Protein AF-A0A352VUT6-F1 (afdb_monomer_lite)

pLDDT: mean 71.47, std 19.29, range [31.45, 95.88]

Foldseek 3Di:
DDDQPDDDDDDPDDDDVLCPPLRSVLLVVADAPVQSVQSVCLSNQPQEAAEDGPVVVVVCVVQWAWDDDWADPDPQKTKTKTANCSDSNCVQWFGIKIWMAGPVVRDTAKIKDWGPRPDDPPDPDPPDPVSVCCSVVCCVPVPPRSHTHMYMYHDPD

Radius of gyration: 16.6 Å; chains: 1; bounding box: 44×36×46 Å

Structure (mmCIF, N/CA/C/O backbone):
data_AF-A0A352VUT6-F1
#
_entry.id   AF-A0A352VUT6-F1
#
loop_
_atom_site.group_PDB
_atom_site.id
_atom_site.type_symbol
_atom_site.label_atom_id
_atom_site.label_alt_id
_atom_site.label_comp_id
_atom_site.label_asym_id
_atom_site.label_entity_id
_atom_site.label_seq_id
_atom_site.pdbx_PDB_ins_code
_atom_site.Cartn_x
_atom_site.Cartn_y
_atom_site.Cartn_z
_atom_site.occupancy
_atom_site.B_iso_or_equiv
_atom_site.auth_seq_id
_atom_site.auth_comp_id
_atom_site.auth_asym_id
_atom_site.auth_atom_id
_atom_site.pdbx_PDB_model_num
ATOM 1 N N . MET A 1 1 ? -1.447 -18.518 13.300 1.00 31.89 1 MET A N 1
ATOM 2 C CA . MET A 1 1 ? -0.053 -18.100 13.528 1.00 31.89 1 MET A CA 1
ATOM 3 C C . MET A 1 1 ? 0.487 -17.764 12.150 1.00 31.89 1 MET A C 1
ATOM 5 O O . MET A 1 1 ? 0.676 -18.679 11.365 1.00 31.89 1 MET A O 1
ATOM 9 N N . PHE A 1 2 ? 0.501 -16.484 11.772 1.00 35.50 2 PHE A N 1
ATOM 10 C CA . PHE A 1 2 ? 1.038 -16.069 10.474 1.00 35.50 2 PHE A CA 1
ATOM 11 C C . PHE A 1 2 ? 2.497 -15.709 10.709 1.00 35.50 2 PHE A C 1
ATOM 13 O O . PHE A 1 2 ? 2.783 -14.818 11.506 1.00 35.50 2 PHE A O 1
ATOM 20 N N . ASP A 1 3 ? 3.375 -16.498 10.104 1.00 32.28 3 ASP A N 1
ATOM 21 C CA . ASP A 1 3 ? 4.819 -16.365 10.193 1.00 32.28 3 ASP A CA 1
ATOM 22 C C . ASP A 1 3 ? 5.228 -15.023 9.576 1.00 32.28 3 ASP A C 1
ATOM 24 O O . ASP A 1 3 ? 5.035 -14.773 8.383 1.00 32.28 3 ASP A O 1
ATOM 28 N N . ALA A 1 4 ? 5.679 -14.110 10.432 1.00 39.72 4 ALA A N 1
ATOM 29 C CA . ALA A 1 4 ? 6.176 -12.807 10.042 1.00 39.72 4 ALA A CA 1
ATOM 30 C C . ALA A 1 4 ? 7.649 -12.975 9.672 1.00 39.72 4 ALA A C 1
ATOM 32 O O . ALA A 1 4 ? 8.535 -12.719 10.486 1.00 39.72 4 ALA A O 1
ATOM 33 N N . GLY A 1 5 ? 7.894 -13.413 8.435 1.00 31.45 5 GLY A N 1
ATOM 34 C CA . GLY A 1 5 ? 9.210 -13.335 7.816 1.00 31.45 5 GLY A CA 1
ATOM 35 C C . GLY A 1 5 ? 9.648 -11.874 7.757 1.00 31.45 5 GLY A C 1
ATOM 36 O O . GLY A 1 5 ? 9.278 -11.142 6.842 1.00 31.45 5 GLY A O 1
ATOM 37 N N . GLY A 1 6 ? 10.384 -11.433 8.777 1.00 36.50 6 GLY A N 1
ATOM 38 C CA . GLY A 1 6 ? 11.102 -10.168 8.752 1.00 36.50 6 GLY A CA 1
ATOM 39 C C . GLY A 1 6 ? 12.090 -10.199 7.593 1.00 36.50 6 GLY A C 1
ATOM 40 O O . GLY A 1 6 ? 12.819 -11.178 7.430 1.00 36.50 6 GLY A O 1
ATOM 41 N N . ARG A 1 7 ? 12.087 -9.151 6.765 1.00 48.03 7 ARG A N 1
ATOM 42 C CA . ARG A 1 7 ? 13.033 -9.031 5.657 1.00 48.03 7 ARG A CA 1
ATOM 43 C C . ARG A 1 7 ? 14.454 -9.027 6.218 1.00 48.03 7 ARG A C 1
ATOM 45 O O . ARG A 1 7 ? 14.853 -8.087 6.905 1.00 48.03 7 ARG A O 1
ATOM 52 N N . SER A 1 8 ? 15.209 -10.079 5.916 1.00 36.50 8 SER A N 1
ATOM 53 C CA . SER A 1 8 ? 16.663 -10.037 5.992 1.00 36.50 8 SER A CA 1
ATOM 54 C C . SER A 1 8 ? 17.154 -8.901 5.105 1.00 36.50 8 SER A C 1
ATOM 56 O O . SER A 1 8 ? 16.779 -8.809 3.939 1.00 36.50 8 SER A O 1
ATOM 58 N N . ALA A 1 9 ? 17.991 -8.038 5.673 1.00 39.31 9 ALA A N 1
ATOM 59 C CA . ALA A 1 9 ? 18.780 -7.087 4.913 1.00 39.31 9 ALA A CA 1
ATOM 60 C C . ALA A 1 9 ? 19.760 -7.867 4.019 1.00 39.31 9 ALA A C 1
ATOM 62 O O . ALA A 1 9 ? 20.806 -8.322 4.473 1.00 39.31 9 ALA A O 1
ATOM 63 N N . ALA A 1 10 ? 19.376 -8.064 2.768 1.00 37.16 10 ALA A N 1
ATOM 64 C CA . ALA A 1 10 ? 20.200 -8.516 1.656 1.00 37.16 10 ALA A CA 1
ATOM 65 C C . ALA A 1 10 ? 19.545 -7.871 0.425 1.00 37.16 10 ALA A C 1
ATOM 67 O O . ALA A 1 10 ? 18.335 -7.956 0.278 1.00 37.16 10 ALA A O 1
ATOM 68 N N . ASP A 1 11 ? 20.195 -7.147 -0.465 1.00 38.28 11 ASP A N 1
ATOM 69 C CA . ASP A 1 11 ? 21.600 -6.994 -0.796 1.00 38.28 11 ASP A CA 1
ATOM 70 C C . ASP A 1 11 ? 21.693 -5.686 -1.601 1.00 38.28 11 ASP A C 1
ATOM 72 O O . ASP A 1 11 ? 20.744 -5.292 -2.290 1.00 38.28 11 ASP A O 1
ATOM 76 N N . GLY A 1 12 ? 22.812 -4.981 -1.500 1.00 39.00 12 GLY A N 1
ATOM 77 C CA . GLY A 1 12 ? 23.044 -3.796 -2.310 1.00 39.00 12 GLY A CA 1
ATOM 78 C C . GLY A 1 12 ? 23.194 -4.188 -3.780 1.00 39.00 12 GLY A C 1
ATOM 79 O O . GLY A 1 12 ? 24.124 -4.894 -4.132 1.00 39.00 12 GLY A O 1
ATOM 80 N N . GLY A 1 13 ? 22.314 -3.683 -4.646 1.00 46.19 13 GLY A N 1
ATOM 81 C CA . GLY A 1 13 ? 22.624 -3.453 -6.063 1.00 46.19 13 GLY A CA 1
ATOM 82 C C . GLY A 1 13 ? 23.087 -4.653 -6.899 1.00 46.19 13 GLY A C 1
ATOM 83 O O . GLY A 1 13 ? 24.077 -4.523 -7.614 1.00 46.19 13 GLY A O 1
ATOM 84 N N . SER A 1 14 ? 22.369 -5.779 -6.882 1.00 53.41 14 SER A N 1
ATOM 85 C CA . SER A 1 14 ? 22.539 -6.821 -7.906 1.00 53.41 14 SER A CA 1
ATOM 86 C C . SER A 1 14 ? 21.409 -6.738 -8.936 1.00 53.41 14 SER A C 1
ATOM 88 O O . SER A 1 14 ? 20.229 -6.743 -8.576 1.00 53.41 14 SER A O 1
ATOM 90 N N . SER A 1 15 ? 21.762 -6.585 -10.214 1.00 60.31 15 SER A N 1
ATOM 91 C CA . SER A 1 15 ? 20.808 -6.525 -11.325 1.00 60.31 15 SER A CA 1
ATOM 92 C C . SER A 1 15 ? 20.008 -7.823 -11.417 1.00 60.31 15 SER A C 1
ATOM 94 O O . SER A 1 15 ? 20.580 -8.911 -11.411 1.00 60.31 15 SER A O 1
ATOM 96 N N . ARG A 1 16 ? 18.688 -7.710 -11.545 1.00 73.19 16 ARG A N 1
ATOM 97 C CA . ARG A 1 16 ? 17.772 -8.840 -11.698 1.00 73.19 16 ARG A CA 1
ATOM 98 C C . ARG A 1 16 ? 17.617 -9.221 -13.169 1.00 73.19 16 ARG A C 1
ATOM 100 O O . ARG A 1 16 ? 17.033 -8.459 -13.942 1.00 73.19 16 ARG A O 1
ATOM 107 N N . ASP A 1 17 ? 18.111 -10.392 -13.562 1.00 76.12 17 ASP A N 1
ATOM 108 C CA . ASP A 1 17 ? 18.077 -10.849 -14.962 1.00 76.12 17 ASP A CA 1
ATOM 109 C C . ASP A 1 17 ? 16.653 -10.910 -15.541 1.00 76.12 17 ASP A C 1
ATOM 111 O O . ASP A 1 17 ? 16.437 -10.579 -16.708 1.00 76.12 17 ASP A O 1
ATOM 115 N N . ASP A 1 18 ? 15.662 -11.255 -14.716 1.00 74.19 18 ASP A N 1
ATOM 116 C CA . ASP A 1 18 ? 14.255 -11.377 -15.109 1.00 74.19 18 ASP A CA 1
ATOM 117 C C . ASP A 1 18 ? 13.559 -10.035 -15.390 1.00 74.19 18 ASP A C 1
ATOM 119 O O . ASP A 1 18 ? 12.555 -9.996 -16.101 1.00 74.19 18 ASP A O 1
ATOM 123 N N . LEU A 1 19 ? 14.115 -8.919 -14.911 1.00 71.69 19 LEU A N 1
ATOM 124 C CA . LEU A 1 19 ? 13.626 -7.577 -15.239 1.00 71.69 19 LEU A CA 1
ATOM 125 C C . LEU A 1 19 ? 14.183 -7.054 -16.573 1.00 71.69 19 LEU A C 1
ATOM 127 O O . LEU A 1 19 ? 13.639 -6.105 -17.150 1.00 71.69 19 LEU A O 1
ATOM 131 N N . GLY A 1 20 ? 15.277 -7.646 -17.064 1.00 72.62 20 GLY A N 1
ATOM 132 C CA . GLY A 1 20 ? 16.041 -7.141 -18.200 1.00 72.62 20 GLY A CA 1
ATOM 133 C C . GLY A 1 20 ? 16.630 -5.741 -17.962 1.00 72.62 20 GLY A C 1
ATOM 134 O O . GLY A 1 20 ? 16.450 -5.113 -16.916 1.00 72.62 20 GLY A O 1
ATOM 135 N N . TYR A 1 21 ? 17.353 -5.210 -18.951 1.00 72.00 21 TYR A N 1
ATOM 136 C CA . TYR A 1 21 ? 18.040 -3.914 -18.821 1.00 72.00 21 TYR A CA 1
ATOM 137 C C . TYR A 1 21 ? 17.082 -2.753 -18.497 1.00 72.00 21 TYR A C 1
ATOM 139 O O . TYR A 1 21 ? 17.373 -1.909 -17.650 1.00 72.00 21 TYR A O 1
ATOM 147 N N . VAL A 1 22 ? 15.923 -2.712 -19.163 1.00 71.00 22 VAL A N 1
ATOM 148 C CA . VAL A 1 22 ? 14.941 -1.632 -18.987 1.00 71.00 22 VAL A CA 1
ATOM 149 C C . VAL A 1 22 ? 14.289 -1.699 -17.606 1.00 71.00 22 VAL A C 1
ATOM 151 O O . VAL A 1 22 ? 14.203 -0.665 -16.948 1.00 71.00 22 VAL A O 1
ATOM 154 N N . GLY A 1 23 ? 13.886 -2.889 -17.147 1.00 71.50 23 GLY A N 1
ATOM 155 C CA . GLY A 1 23 ? 13.257 -3.058 -15.838 1.00 71.50 23 GLY A CA 1
ATOM 156 C C . GLY A 1 23 ? 14.205 -2.714 -14.689 1.00 71.50 23 GLY A C 1
ATOM 157 O O . GLY A 1 23 ? 13.817 -1.963 -13.800 1.00 71.50 23 GLY A O 1
ATOM 158 N N . ASN A 1 24 ? 15.474 -3.141 -14.755 1.00 75.12 24 ASN A N 1
ATOM 159 C CA . ASN A 1 24 ? 16.483 -2.751 -13.758 1.00 75.12 24 ASN A CA 1
ATOM 160 C C . ASN A 1 24 ? 16.705 -1.234 -13.719 1.00 75.12 24 ASN A C 1
ATOM 162 O O . ASN A 1 24 ? 16.716 -0.642 -12.646 1.00 75.12 24 ASN A O 1
ATOM 166 N N . LYS A 1 25 ? 16.788 -0.574 -14.883 1.00 72.81 25 LYS A N 1
ATOM 167 C CA . LYS A 1 25 ? 16.965 0.884 -14.940 1.00 72.81 25 LYS A CA 1
ATOM 168 C C . LYS A 1 25 ? 15.816 1.646 -14.269 1.00 72.81 25 LYS A C 1
ATOM 170 O O . LYS A 1 25 ? 16.055 2.707 -13.704 1.00 72.81 25 LYS A O 1
ATOM 175 N N . ILE A 1 26 ? 14.585 1.139 -14.358 1.00 70.88 26 ILE A N 1
ATOM 176 C CA . ILE A 1 26 ? 13.416 1.743 -13.701 1.00 70.88 26 ILE A CA 1
ATOM 177 C C . ILE A 1 26 ? 13.420 1.418 -12.205 1.00 70.88 26 ILE A C 1
ATOM 179 O O . ILE A 1 26 ? 13.237 2.317 -11.393 1.00 70.88 26 ILE A O 1
ATOM 183 N N . ARG A 1 27 ? 13.686 0.162 -11.832 1.00 75.88 27 ARG A N 1
ATOM 184 C CA . ARG A 1 27 ? 13.813 -0.272 -10.434 1.00 75.88 27 ARG A CA 1
ATOM 185 C C . ARG A 1 27 ? 14.823 0.578 -9.657 1.00 75.88 27 ARG A C 1
ATOM 187 O O . ARG A 1 27 ? 14.537 1.004 -8.543 1.00 75.88 27 ARG A O 1
ATOM 194 N N . ASP A 1 28 ? 15.974 0.866 -10.257 1.00 77.44 28 ASP A N 1
ATOM 195 C CA . ASP A 1 28 ? 17.053 1.636 -9.625 1.00 77.44 28 ASP A CA 1
ATOM 196 C C . ASP A 1 28 ? 16.723 3.128 -9.459 1.00 77.44 28 ASP A C 1
ATOM 198 O O . ASP A 1 28 ? 17.409 3.848 -8.735 1.00 77.44 28 ASP A O 1
ATOM 202 N N . GLN A 1 29 ? 15.666 3.610 -10.116 1.00 71.25 29 GLN A N 1
ATOM 203 C CA . GLN A 1 29 ? 15.162 4.975 -9.962 1.00 71.25 29 GLN A CA 1
ATOM 204 C C . GLN A 1 29 ? 14.168 5.126 -8.808 1.00 71.25 29 GLN A C 1
ATOM 206 O O . GLN A 1 29 ? 13.801 6.248 -8.454 1.00 71.25 29 GLN A O 1
ATOM 211 N N . VAL A 1 30 ? 13.724 4.013 -8.234 1.00 69.62 30 VAL A N 1
ATOM 212 C CA . VAL A 1 30 ? 12.772 3.982 -7.132 1.00 69.62 30 VAL A CA 1
ATOM 213 C C . VAL A 1 30 ? 13.537 3.884 -5.808 1.00 69.62 30 VAL A C 1
ATOM 215 O O . VAL A 1 30 ? 14.450 3.071 -5.660 1.00 69.62 30 VAL A O 1
ATOM 218 N N . ASN A 1 31 ? 13.186 4.731 -4.835 1.00 68.75 31 ASN A N 1
ATOM 219 C CA . ASN A 1 31 ? 13.967 4.876 -3.601 1.00 68.75 31 ASN A CA 1
ATOM 220 C C . ASN A 1 31 ? 13.626 3.823 -2.537 1.00 68.75 31 ASN A C 1
ATOM 222 O O . ASN A 1 31 ? 14.517 3.400 -1.800 1.00 68.75 31 ASN A O 1
ATOM 226 N N . GLY A 1 32 ? 12.356 3.422 -2.415 1.00 71.88 32 GLY A N 1
ATOM 227 C CA . GLY A 1 32 ? 11.914 2.498 -1.370 1.00 71.88 32 GLY A CA 1
ATOM 228 C C . GLY A 1 32 ? 11.933 1.030 -1.799 1.00 71.88 32 GLY A C 1
ATOM 229 O O . GLY A 1 32 ? 11.507 0.690 -2.896 1.00 71.88 32 GLY A O 1
ATOM 230 N N . GLU A 1 33 ? 12.356 0.136 -0.903 1.00 81.56 33 GLU A N 1
ATOM 231 C CA . GLU A 1 33 ? 12.344 -1.317 -1.157 1.00 81.56 33 GLU A CA 1
ATOM 232 C C . GLU A 1 33 ? 10.924 -1.859 -1.385 1.00 81.56 33 GLU A C 1
ATOM 234 O O . GLU A 1 33 ? 10.699 -2.621 -2.316 1.00 81.56 33 GLU A O 1
ATOM 239 N N . LEU A 1 34 ? 9.933 -1.390 -0.615 1.00 81.44 34 LEU A N 1
ATOM 240 C CA . LEU A 1 34 ? 8.529 -1.745 -0.856 1.00 81.44 34 LEU A CA 1
ATOM 241 C C . LEU A 1 34 ? 8.067 -1.316 -2.256 1.00 81.44 34 LEU A C 1
ATOM 243 O O . LEU A 1 34 ? 7.318 -2.028 -2.914 1.00 81.44 34 LEU A O 1
ATOM 247 N N . GLU A 1 35 ? 8.511 -0.155 -2.723 1.00 75.88 35 GLU A N 1
ATOM 248 C CA . GLU A 1 35 ? 8.125 0.355 -4.033 1.00 75.88 35 GLU A CA 1
ATOM 249 C C . GLU A 1 35 ? 8.765 -0.444 -5.170 1.00 75.88 35 GLU A C 1
ATOM 251 O O . GLU A 1 35 ? 8.112 -0.686 -6.186 1.00 75.88 35 GLU A O 1
ATOM 256 N N . LYS A 1 36 ? 10.022 -0.872 -4.988 1.00 80.00 36 LYS A N 1
ATOM 257 C CA . LYS A 1 36 ? 10.706 -1.786 -5.909 1.00 80.00 36 LYS A CA 1
ATOM 258 C C . LYS A 1 36 ? 9.960 -3.110 -5.986 1.00 80.00 36 LYS A C 1
ATOM 260 O O . LYS A 1 36 ? 9.645 -3.537 -7.089 1.00 80.00 36 LYS A O 1
ATOM 265 N N . ASP A 1 37 ? 9.579 -3.691 -4.851 1.00 83.12 37 ASP A N 1
ATOM 266 C CA . ASP A 1 37 ? 8.822 -4.946 -4.821 1.00 83.12 37 ASP A CA 1
ATOM 267 C C . ASP A 1 37 ? 7.474 -4.823 -5.552 1.00 83.12 37 ASP A C 1
ATOM 269 O O . ASP A 1 37 ? 7.098 -5.701 -6.331 1.00 83.12 37 ASP A O 1
ATOM 273 N N . LEU A 1 38 ? 6.755 -3.713 -5.354 1.00 80.19 38 LEU A N 1
ATOM 274 C CA . LEU A 1 38 ? 5.494 -3.444 -6.052 1.00 80.19 38 LEU A CA 1
ATOM 275 C C . LEU A 1 38 ? 5.699 -3.251 -7.562 1.00 80.19 38 LEU A C 1
ATOM 277 O O . LEU A 1 38 ? 4.923 -3.786 -8.358 1.00 80.19 38 LEU A O 1
ATOM 281 N N . PHE A 1 39 ? 6.750 -2.529 -7.964 1.00 78.88 39 PHE A N 1
ATOM 282 C CA . PHE A 1 39 ? 7.117 -2.359 -9.369 1.00 78.88 39 PHE A CA 1
ATOM 283 C C . PHE A 1 39 ? 7.501 -3.689 -10.019 1.00 78.88 39 PHE A C 1
ATOM 285 O O . PHE A 1 39 ? 7.043 -3.989 -11.115 1.00 78.88 39 PHE A O 1
ATOM 292 N N . GLU A 1 40 ? 8.316 -4.505 -9.360 1.00 80.06 40 GLU A N 1
ATOM 293 C CA . GLU A 1 40 ? 8.731 -5.812 -9.866 1.00 80.06 40 GLU A CA 1
ATOM 294 C C . GLU A 1 40 ? 7.531 -6.744 -10.028 1.00 80.06 40 GLU A C 1
ATOM 296 O O . GLU A 1 40 ? 7.405 -7.428 -11.043 1.00 80.06 40 GLU A O 1
ATOM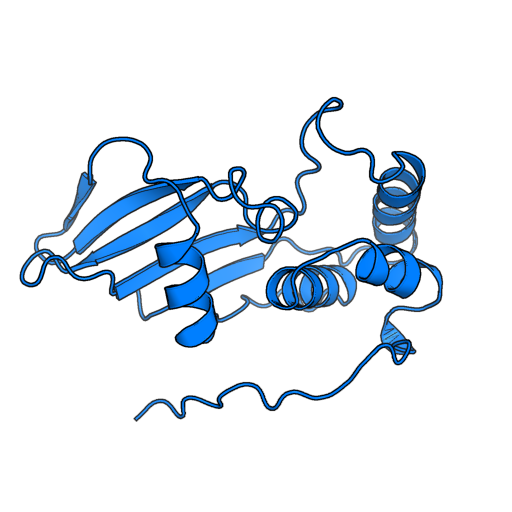 301 N N . HIS A 1 41 ? 6.601 -6.717 -9.071 1.00 80.38 41 HIS A N 1
ATOM 302 C CA . HIS A 1 41 ? 5.363 -7.489 -9.141 1.00 80.38 41 HIS A CA 1
ATOM 303 C C . HIS A 1 41 ? 4.462 -7.048 -10.302 1.00 80.38 41 HIS A C 1
ATOM 305 O O . HIS A 1 41 ? 3.885 -7.894 -10.991 1.00 80.38 41 HIS A O 1
ATOM 311 N N . TYR A 1 42 ? 4.385 -5.737 -10.558 1.00 76.06 42 TYR A N 1
ATOM 312 C CA . TYR A 1 42 ? 3.726 -5.171 -11.737 1.00 76.06 42 TYR A CA 1
ATOM 313 C C . TYR A 1 42 ? 4.420 -5.596 -13.041 1.00 76.06 42 TYR A C 1
ATOM 315 O O . TYR A 1 42 ? 3.770 -6.074 -13.970 1.00 76.06 42 TYR A O 1
ATOM 323 N N . TRP A 1 43 ? 5.745 -5.440 -13.098 1.00 74.38 43 TRP A N 1
ATOM 324 C CA . TRP A 1 43 ? 6.579 -5.640 -14.284 1.00 74.38 43 TRP A CA 1
ATOM 325 C C . TRP A 1 43 ? 6.615 -7.099 -14.736 1.00 74.38 43 TRP A C 1
ATOM 327 O O . TRP A 1 43 ? 6.526 -7.384 -15.927 1.00 74.38 43 TRP A O 1
ATOM 337 N N . LEU A 1 44 ? 6.699 -8.030 -13.783 1.00 76.81 44 LEU A N 1
ATOM 338 C CA . LEU A 1 44 ? 6.714 -9.470 -14.047 1.00 76.81 44 LEU A CA 1
ATOM 339 C C . LEU A 1 44 ? 5.307 -10.045 -14.303 1.00 76.81 44 LEU A C 1
ATOM 341 O O . LEU A 1 44 ? 5.183 -11.181 -14.758 1.00 76.81 44 LEU A O 1
ATOM 345 N N . GLY A 1 45 ? 4.242 -9.272 -14.051 1.00 67.31 45 GLY A N 1
ATOM 346 C CA . GLY A 1 45 ? 2.915 -9.520 -14.622 1.00 67.31 45 GLY A CA 1
ATOM 347 C C . GLY A 1 45 ? 2.184 -10.768 -14.116 1.00 67.31 45 GLY A C 1
ATOM 348 O O . GLY A 1 45 ? 1.475 -11.417 -14.882 1.00 67.31 45 GLY A O 1
ATOM 349 N N . SER A 1 46 ? 2.304 -11.133 -12.834 1.00 64.31 46 SER A N 1
ATOM 350 C CA . SER A 1 46 ? 1.644 -12.352 -12.320 1.00 64.31 46 SER A CA 1
ATOM 351 C C . SER A 1 46 ? 0.109 -12.262 -12.224 1.00 64.31 46 SER A C 1
ATOM 353 O O . SER A 1 46 ? -0.554 -13.292 -12.083 1.00 64.31 46 SER A O 1
ATOM 355 N N . GLY A 1 47 ? -0.458 -11.047 -12.235 1.00 62.00 47 GLY A N 1
ATOM 356 C CA . GLY A 1 47 ? -1.896 -10.788 -12.061 1.00 62.00 47 GLY A CA 1
ATOM 357 C C . GLY A 1 47 ? -2.459 -11.145 -10.676 1.00 62.00 47 GLY A C 1
ATOM 358 O O . GLY A 1 47 ? -3.671 -11.096 -10.471 1.00 62.00 47 GLY A O 1
ATOM 359 N N . LYS A 1 48 ? -1.605 -11.531 -9.720 1.00 78.12 48 LYS A N 1
ATOM 360 C CA . LYS A 1 48 ? -2.006 -11.887 -8.353 1.00 78.12 48 LYS A CA 1
ATOM 361 C C . LYS A 1 48 ? -1.977 -10.666 -7.443 1.00 78.12 48 LYS A C 1
ATOM 363 O O . LYS A 1 48 ? -1.158 -9.775 -7.627 1.00 78.12 48 LYS A O 1
ATOM 368 N N . ASP A 1 49 ? -2.822 -10.667 -6.418 1.00 84.94 49 ASP A N 1
ATOM 369 C CA . ASP A 1 49 ? -2.776 -9.649 -5.366 1.00 84.94 49 ASP A CA 1
ATOM 370 C C . ASP A 1 49 ? -1.443 -9.707 -4.598 1.00 84.94 49 ASP A C 1
ATOM 372 O O . ASP A 1 49 ? -0.919 -10.791 -4.323 1.00 84.94 49 ASP A O 1
ATOM 376 N N . TYR A 1 50 ? -0.915 -8.538 -4.233 1.00 85.81 50 TYR A N 1
ATOM 377 C CA . TYR A 1 50 ? 0.287 -8.401 -3.414 1.00 85.81 50 TYR A CA 1
ATOM 378 C C . TYR A 1 50 ? -0.112 -8.305 -1.942 1.00 85.81 50 TYR A C 1
ATOM 380 O O . TYR A 1 50 ? -0.861 -7.406 -1.549 1.00 85.81 50 TYR A O 1
ATOM 388 N N . TYR A 1 51 ? 0.391 -9.215 -1.112 1.00 89.38 51 TYR A N 1
ATOM 389 C CA . TYR A 1 51 ? 0.113 -9.220 0.322 1.00 89.38 51 TYR A CA 1
ATOM 390 C C . TYR A 1 51 ? 1.256 -8.551 1.082 1.00 89.38 51 TYR A C 1
ATOM 392 O O . TYR A 1 51 ? 2.380 -9.044 1.085 1.00 89.38 51 TYR A O 1
ATOM 400 N N . LEU A 1 52 ? 0.955 -7.436 1.744 1.00 89.62 52 LEU A N 1
ATOM 401 C CA . LEU A 1 52 ? 1.913 -6.710 2.569 1.00 89.62 52 LEU A CA 1
ATOM 402 C C . LEU A 1 52 ? 2.340 -7.555 3.771 1.00 89.62 52 LEU A C 1
ATOM 404 O O . LEU A 1 52 ? 1.519 -8.216 4.417 1.00 89.62 52 LEU A O 1
ATOM 408 N N . SER A 1 53 ? 3.617 -7.448 4.130 1.00 90.25 53 SER A N 1
ATOM 409 C CA . SER A 1 53 ? 4.083 -7.862 5.451 1.00 90.25 53 SER A CA 1
ATOM 410 C C . SER A 1 53 ? 3.506 -6.932 6.531 1.00 90.25 53 SER A C 1
ATOM 412 O O . SER A 1 53 ? 3.122 -5.794 6.251 1.00 90.25 53 SER A O 1
ATOM 414 N N . ASN A 1 54 ? 3.473 -7.375 7.796 1.00 88.44 54 ASN A N 1
ATOM 415 C CA . ASN A 1 54 ? 3.090 -6.478 8.895 1.00 88.44 54 ASN A CA 1
ATOM 416 C C . ASN A 1 54 ? 4.041 -5.272 8.982 1.00 88.44 54 ASN A C 1
ATOM 418 O O . ASN A 1 54 ? 3.581 -4.161 9.211 1.00 88.44 54 ASN A O 1
ATOM 422 N N . SER A 1 55 ? 5.343 -5.456 8.741 1.00 90.44 55 SER A N 1
ATOM 423 C CA . SER A 1 55 ? 6.307 -4.350 8.700 1.00 90.44 55 SER A CA 1
ATOM 424 C C . SER A 1 55 ? 5.988 -3.323 7.614 1.00 90.44 55 SER A C 1
ATOM 426 O O . SER A 1 55 ? 6.030 -2.131 7.902 1.00 90.44 55 SER A O 1
ATOM 428 N N . ASP A 1 56 ? 5.614 -3.756 6.408 1.00 89.62 56 ASP A N 1
ATOM 429 C CA . ASP A 1 56 ? 5.239 -2.836 5.325 1.00 89.62 56 ASP A CA 1
ATOM 430 C C . ASP A 1 56 ? 3.935 -2.111 5.633 1.00 89.62 56 ASP A C 1
ATOM 432 O O . ASP A 1 56 ? 3.808 -0.914 5.395 1.00 89.62 56 ASP A O 1
ATOM 436 N N . PHE A 1 57 ? 2.974 -2.820 6.223 1.00 92.00 57 PHE A N 1
ATOM 437 C CA . PHE A 1 57 ? 1.736 -2.208 6.677 1.00 92.00 57 PHE A CA 1
ATOM 438 C C . PHE A 1 57 ? 1.991 -1.126 7.733 1.00 92.00 57 PHE A C 1
ATOM 440 O O . PHE A 1 57 ? 1.514 -0.004 7.581 1.00 92.00 57 PHE A O 1
ATOM 447 N N . GLN A 1 58 ? 2.790 -1.419 8.764 1.00 91.31 58 GLN A N 1
ATOM 448 C CA . GLN A 1 58 ? 3.169 -0.420 9.769 1.00 91.31 58 GLN A CA 1
ATOM 449 C C . GLN A 1 58 ? 3.963 0.735 9.148 1.00 91.31 58 GLN A C 1
ATOM 451 O O . GLN A 1 58 ? 3.765 1.890 9.522 1.00 91.31 58 GLN A O 1
ATOM 456 N N . TYR A 1 59 ? 4.831 0.446 8.174 1.00 89.38 59 TYR A N 1
ATOM 457 C CA . TYR A 1 59 ? 5.559 1.473 7.439 1.00 89.38 59 TYR A CA 1
ATOM 458 C C . TYR A 1 59 ? 4.597 2.430 6.728 1.00 89.38 59 TYR A C 1
ATOM 460 O O . TYR A 1 59 ? 4.719 3.637 6.915 1.00 89.38 59 TYR A O 1
ATOM 468 N N . ILE A 1 60 ? 3.597 1.917 6.006 1.00 89.19 60 ILE A N 1
ATOM 469 C CA . ILE A 1 60 ? 2.564 2.733 5.350 1.00 89.19 60 ILE A CA 1
ATOM 470 C C . ILE A 1 60 ? 1.789 3.568 6.373 1.00 89.19 60 ILE A C 1
ATOM 472 O O . ILE A 1 60 ? 1.616 4.769 6.177 1.00 89.19 60 ILE A O 1
ATOM 476 N N . LEU A 1 61 ? 1.346 2.974 7.485 1.00 91.00 61 LEU A N 1
ATOM 477 C CA . LEU A 1 61 ? 0.594 3.701 8.515 1.00 91.00 61 LEU A CA 1
ATOM 478 C C . LEU A 1 61 ? 1.385 4.872 9.107 1.00 91.00 61 LEU A C 1
ATOM 480 O O . LEU A 1 61 ? 0.829 5.948 9.299 1.00 91.00 61 LEU A O 1
ATOM 484 N N . ASN A 1 62 ? 2.678 4.674 9.361 1.00 90.25 62 ASN A N 1
ATOM 485 C CA . ASN A 1 62 ? 3.537 5.687 9.975 1.00 90.25 62 ASN A CA 1
ATOM 486 C C . ASN A 1 62 ? 3.988 6.781 9.000 1.00 90.25 62 ASN A C 1
ATOM 488 O O . ASN A 1 62 ? 4.513 7.805 9.429 1.00 90.25 62 ASN A O 1
ATOM 492 N N . ASN A 1 63 ? 3.824 6.556 7.696 1.00 87.81 63 ASN A N 1
ATOM 493 C CA . ASN A 1 63 ? 4.361 7.420 6.647 1.00 87.81 63 ASN A CA 1
ATOM 494 C C . ASN A 1 63 ? 3.288 7.981 5.704 1.00 87.81 63 ASN A C 1
ATOM 496 O O . ASN A 1 63 ? 3.628 8.668 4.741 1.00 87.81 63 ASN A O 1
ATOM 500 N N . SER A 1 64 ? 2.012 7.716 5.977 1.00 88.62 64 SER A N 1
ATOM 501 C CA . SER A 1 64 ? 0.884 8.236 5.209 1.00 88.62 64 SER A CA 1
ATOM 502 C C . SER A 1 64 ? 0.121 9.300 5.993 1.00 88.62 64 SER A C 1
ATOM 504 O O . SER A 1 64 ? 0.139 9.342 7.224 1.00 88.62 64 SER A O 1
ATOM 506 N N . VAL A 1 65 ? -0.551 10.190 5.267 1.00 89.94 65 VAL A N 1
ATOM 507 C CA . VAL A 1 65 ? -1.378 11.253 5.843 1.00 89.94 65 VAL A CA 1
ATOM 508 C C . VAL A 1 65 ? -2.846 10.843 5.737 1.00 89.94 65 VAL A C 1
ATOM 510 O O . VAL A 1 65 ? -3.327 10.636 4.622 1.00 89.94 65 VAL A O 1
ATOM 513 N N . PRO A 1 66 ? -3.589 10.730 6.852 1.00 91.06 66 PRO A N 1
ATOM 514 C CA . PRO A 1 66 ? -5.016 10.438 6.797 1.00 91.06 66 PRO A CA 1
ATOM 515 C C . PRO A 1 66 ? -5.796 11.528 6.050 1.00 91.06 66 PRO A C 1
ATOM 517 O O . PRO A 1 66 ? -5.646 12.716 6.333 1.00 91.06 66 PRO A O 1
ATOM 520 N N . GLU A 1 67 ? -6.664 11.124 5.124 1.00 89.94 67 GLU A N 1
ATOM 521 C CA . GLU A 1 67 ? -7.566 12.010 4.388 1.00 89.94 67 GLU A CA 1
ATOM 522 C C . GLU A 1 67 ? -9.000 11.859 4.918 1.00 89.94 67 GLU A C 1
ATOM 524 O O . GLU A 1 67 ? -9.583 10.771 4.922 1.00 89.94 67 GLU A O 1
ATOM 529 N N . GLY A 1 68 ? -9.587 12.977 5.354 1.00 88.25 68 GLY A N 1
ATOM 530 C CA . GLY A 1 68 ? -10.965 13.024 5.842 1.00 88.25 68 GLY A CA 1
ATOM 531 C C . GLY A 1 68 ? -11.200 12.235 7.136 1.00 88.25 68 GLY A C 1
ATOM 532 O O . GLY A 1 68 ? -10.273 11.865 7.857 1.00 88.25 68 GLY A O 1
ATOM 533 N N . SER A 1 69 ? -12.474 12.003 7.451 1.00 92.69 69 SER A N 1
ATOM 534 C CA . SER A 1 69 ? -12.899 11.249 8.636 1.00 92.69 69 SER A CA 1
ATOM 535 C C . SER A 1 69 ? -13.067 9.759 8.336 1.00 92.69 69 SER A C 1
ATOM 537 O O . SER A 1 69 ? -13.372 9.359 7.211 1.00 92.69 69 SER A O 1
ATOM 539 N N . ARG A 1 70 ? -12.930 8.922 9.373 1.00 93.75 70 ARG A N 1
ATOM 540 C CA . ARG A 1 70 ? -13.261 7.494 9.284 1.00 93.75 70 ARG A CA 1
ATOM 541 C C . ARG A 1 70 ? -14.740 7.320 8.946 1.00 93.75 70 ARG A C 1
ATOM 543 O O . ARG A 1 70 ? -15.604 7.887 9.610 1.00 93.75 70 ARG A O 1
ATOM 550 N N . THR A 1 71 ? -15.023 6.491 7.951 1.00 95.88 71 THR A N 1
ATOM 551 C CA . THR A 1 71 ? -16.380 6.108 7.561 1.00 95.88 71 THR A CA 1
ATOM 552 C C . THR A 1 71 ? -16.681 4.720 8.104 1.00 95.88 71 THR A C 1
ATOM 554 O O . THR A 1 71 ? -15.958 3.767 7.815 1.00 95.88 71 THR A O 1
ATOM 557 N N . LYS A 1 72 ? -17.742 4.581 8.902 1.00 95.69 72 LYS A N 1
ATOM 558 C CA . LYS A 1 72 ? -18.202 3.274 9.386 1.00 95.69 72 LYS A CA 1
ATOM 559 C C . LYS A 1 72 ? -18.780 2.478 8.211 1.00 95.69 72 LYS A C 1
ATOM 561 O O . LYS A 1 72 ? -19.678 2.967 7.534 1.00 95.69 72 LYS A O 1
ATOM 566 N N . ILE A 1 73 ? -18.271 1.270 7.979 1.00 94.00 73 ILE A N 1
ATOM 567 C CA . ILE A 1 73 ? -18.751 0.369 6.911 1.00 94.00 73 ILE A CA 1
ATOM 568 C C . ILE A 1 73 ? -19.478 -0.858 7.467 1.00 94.00 73 ILE A C 1
ATOM 570 O O . ILE A 1 73 ? -20.259 -1.483 6.759 1.00 94.00 73 ILE A O 1
ATOM 574 N N . SER A 1 74 ? -19.264 -1.179 8.744 1.00 92.50 74 SER A N 1
ATOM 575 C CA . SER A 1 74 ? -20.027 -2.171 9.503 1.00 92.50 74 SER A CA 1
ATOM 576 C C . SER A 1 74 ? -19.948 -1.858 11.000 1.00 92.50 74 SER A C 1
ATOM 578 O O . SER A 1 74 ? -19.251 -0.929 11.415 1.00 92.50 74 SER A O 1
ATOM 580 N N . ASP A 1 75 ? -20.632 -2.631 11.845 1.00 92.06 75 ASP A N 1
ATOM 581 C CA . ASP A 1 75 ? -20.507 -2.490 13.302 1.00 92.06 75 ASP A CA 1
ATOM 582 C C . ASP A 1 75 ? -19.087 -2.726 13.811 1.00 92.06 75 ASP A C 1
ATOM 584 O O . ASP A 1 75 ? -18.645 -2.040 14.733 1.00 92.06 75 ASP A O 1
ATOM 588 N N . SER A 1 76 ? -18.342 -3.619 13.167 1.00 91.94 76 SER A N 1
ATOM 589 C CA . SER A 1 76 ? -16.974 -3.962 13.544 1.00 91.94 76 SER A CA 1
ATOM 590 C C . SER A 1 76 ? -15.904 -3.133 12.840 1.00 91.94 76 SER A C 1
ATOM 592 O O . SER A 1 76 ? -14.793 -3.069 13.358 1.00 91.94 76 SER A O 1
ATOM 594 N N . LEU A 1 77 ? -16.201 -2.500 11.699 1.00 93.94 77 LEU A N 1
ATOM 595 C CA . LEU A 1 77 ? -15.172 -1.940 10.825 1.00 93.94 77 LEU A CA 1
ATOM 596 C C . LEU A 1 77 ? -15.483 -0.512 10.356 1.00 93.94 77 LEU A C 1
ATOM 598 O O . LEU A 1 77 ? -16.613 -0.168 9.988 1.00 93.94 77 LEU A O 1
ATOM 602 N N . SER A 1 78 ? -14.446 0.316 10.316 1.00 95.56 78 SER A N 1
ATOM 603 C CA . SER A 1 78 ? -14.440 1.615 9.645 1.00 95.56 78 SER A CA 1
ATOM 604 C C . SER A 1 78 ? -13.281 1.699 8.659 1.00 95.56 78 SER A C 1
ATOM 606 O O . SER A 1 78 ? -12.308 0.955 8.755 1.00 95.56 78 SER A O 1
ATOM 608 N N . VAL A 1 79 ? -13.401 2.584 7.675 1.00 95.44 79 VAL A N 1
ATOM 609 C CA . VAL A 1 79 ? -12.394 2.813 6.637 1.00 95.44 79 VAL A CA 1
ATOM 610 C C . VAL A 1 79 ? -11.995 4.283 6.606 1.00 95.44 79 VAL A C 1
ATOM 612 O O . VAL A 1 79 ? -12.834 5.163 6.795 1.00 95.44 79 VAL A O 1
ATOM 615 N N . GLN A 1 80 ? -10.720 4.554 6.354 1.00 94.94 80 GLN A N 1
ATOM 616 C CA . GLN A 1 80 ? -10.197 5.893 6.095 1.00 94.94 80 GLN A CA 1
ATOM 617 C C . GLN A 1 80 ? -9.292 5.849 4.872 1.00 94.94 80 GLN A C 1
ATOM 619 O O . GLN A 1 80 ? -8.574 4.867 4.670 1.00 94.94 80 GLN A O 1
ATOM 624 N N . LEU A 1 81 ? -9.326 6.903 4.062 1.00 92.06 81 LEU A N 1
ATOM 625 C CA . LEU A 1 81 ? -8.329 7.076 3.015 1.00 92.06 81 LEU A CA 1
ATOM 626 C C . LEU A 1 81 ? -7.038 7.594 3.638 1.00 92.06 81 LEU A C 1
ATOM 628 O O . LEU A 1 81 ? -7.066 8.383 4.583 1.00 92.06 81 LEU A O 1
ATOM 632 N N . VAL A 1 82 ? -5.912 7.146 3.104 1.00 90.31 82 VAL A N 1
ATOM 633 C CA . VAL A 1 82 ? -4.595 7.667 3.454 1.00 90.31 82 VAL A CA 1
ATOM 634 C C . VAL A 1 82 ? -3.852 8.049 2.185 1.00 90.31 82 VAL A C 1
ATOM 636 O O . VAL A 1 82 ? -3.916 7.350 1.174 1.00 90.31 82 VAL A O 1
ATOM 639 N N . ASN A 1 83 ? -3.160 9.176 2.243 1.00 86.00 83 ASN A N 1
ATOM 640 C CA . ASN A 1 83 ? -2.353 9.709 1.164 1.00 86.00 83 ASN A CA 1
ATOM 641 C C . ASN A 1 83 ? -0.886 9.381 1.420 1.00 86.00 83 ASN A C 1
ATOM 643 O O . ASN A 1 83 ? -0.324 9.777 2.442 1.00 86.00 83 ASN A O 1
ATOM 647 N N . CYS A 1 84 ? -0.274 8.666 0.487 1.00 81.25 84 CYS A N 1
ATOM 648 C CA . CYS A 1 84 ? 1.121 8.257 0.576 1.00 81.25 84 CYS A CA 1
ATOM 649 C C . CYS A 1 84 ? 2.061 9.171 -0.235 1.00 81.25 84 CYS A C 1
ATOM 651 O O . CYS A 1 84 ? 3.277 9.080 -0.080 1.00 81.25 84 CYS A O 1
ATOM 653 N N . TYR A 1 85 ? 1.530 10.129 -1.009 1.00 73.56 85 TYR A N 1
ATOM 654 C CA . TYR A 1 85 ? 2.324 11.065 -1.820 1.00 73.56 85 TYR A CA 1
ATOM 655 C C . TYR A 1 85 ? 3.174 12.045 -1.006 1.00 73.56 85 TYR A C 1
ATOM 657 O O . TYR A 1 85 ? 4.051 12.710 -1.552 1.00 73.56 85 TYR A O 1
ATOM 665 N N . SER A 1 86 ? 2.919 12.184 0.294 1.00 70.38 86 SER A N 1
ATOM 666 C CA . SER A 1 86 ? 3.749 13.002 1.182 1.00 70.38 86 SER A CA 1
ATOM 667 C C . SER A 1 86 ? 5.070 12.328 1.567 1.00 70.38 86 SER A C 1
ATOM 669 O O . SER A 1 86 ? 5.899 12.970 2.212 1.00 70.38 86 SER A O 1
ATOM 671 N N . ASN A 1 87 ? 5.280 11.057 1.204 1.00 71.62 87 ASN A N 1
ATOM 672 C CA . ASN A 1 87 ? 6.490 10.312 1.527 1.00 71.62 87 ASN A CA 1
ATOM 673 C C . ASN A 1 87 ? 7.242 9.877 0.264 1.00 71.62 87 ASN A C 1
ATOM 675 O O . ASN A 1 87 ? 6.747 9.068 -0.506 1.00 71.62 87 ASN A O 1
ATOM 679 N N . LYS A 1 88 ? 8.485 10.338 0.109 1.00 69.31 88 LYS A N 1
ATOM 680 C CA . LYS A 1 88 ? 9.367 10.052 -1.042 1.00 69.31 88 LYS A CA 1
ATOM 681 C C . LYS A 1 88 ? 9.739 8.572 -1.277 1.00 69.31 88 LYS A C 1
ATOM 683 O O . LYS A 1 88 ? 10.458 8.277 -2.226 1.00 69.31 88 LYS A O 1
ATOM 688 N N . ASN A 1 89 ? 9.383 7.689 -0.343 1.00 68.81 89 ASN A N 1
ATOM 689 C CA . ASN A 1 89 ? 9.600 6.243 -0.417 1.00 68.81 89 ASN A CA 1
ATOM 690 C C . ASN A 1 89 ? 8.275 5.476 -0.584 1.00 68.81 89 ASN A C 1
ATOM 692 O O . ASN A 1 89 ? 8.270 4.256 -0.440 1.00 68.81 89 ASN A O 1
ATOM 696 N N . LEU A 1 90 ? 7.153 6.180 -0.764 1.00 68.94 90 LEU A N 1
ATOM 697 C CA . LEU A 1 90 ? 5.833 5.610 -1.056 1.00 68.94 90 LEU A CA 1
ATOM 698 C C . LEU A 1 90 ? 5.132 6.341 -2.212 1.00 68.94 90 LEU A C 1
ATOM 700 O O . LEU A 1 90 ? 4.229 5.778 -2.826 1.00 68.94 90 LEU A O 1
ATOM 704 N N . ASP A 1 91 ? 5.537 7.578 -2.516 1.00 68.00 91 ASP A N 1
ATOM 705 C CA . ASP A 1 91 ? 4.966 8.436 -3.554 1.00 68.00 91 ASP A CA 1
ATOM 706 C C . ASP A 1 91 ? 5.134 7.880 -4.971 1.00 68.00 91 ASP A C 1
ATOM 708 O O . ASP A 1 91 ? 4.496 8.381 -5.907 1.00 68.00 91 ASP A O 1
ATOM 712 N N . GLN A 1 92 ? 5.978 6.855 -5.149 1.00 62.91 92 GLN A N 1
ATOM 713 C CA . GLN A 1 92 ? 6.168 6.218 -6.438 1.00 62.91 92 GLN A CA 1
ATOM 714 C C . GLN A 1 92 ? 5.213 5.062 -6.708 1.00 62.91 92 GLN A C 1
ATOM 716 O O . GLN A 1 92 ? 5.006 4.714 -7.872 1.00 62.91 92 GLN A O 1
ATOM 721 N N . SER A 1 93 ? 4.656 4.479 -5.649 1.00 65.25 93 SER A N 1
ATOM 722 C CA . SER A 1 93 ? 4.057 3.147 -5.684 1.00 65.25 93 SER A CA 1
ATOM 723 C C . SER A 1 93 ? 2.685 3.062 -5.024 1.00 65.25 93 SER A C 1
ATOM 725 O O . SER A 1 93 ? 1.841 2.296 -5.473 1.00 65.25 93 SER A O 1
ATOM 727 N N . ILE A 1 94 ? 2.428 3.842 -3.980 1.00 71.19 94 ILE A N 1
ATOM 728 C CA . ILE A 1 94 ? 1.149 3.843 -3.279 1.00 71.19 94 ILE A CA 1
ATOM 729 C C . ILE A 1 94 ? 0.593 5.253 -3.389 1.00 71.19 94 ILE A C 1
ATOM 731 O O . ILE A 1 94 ? 1.189 6.207 -2.898 1.00 71.19 94 ILE A O 1
ATOM 735 N N . GLY A 1 95 ? -0.545 5.396 -4.061 1.00 69.94 95 GLY A N 1
ATOM 736 C CA . GLY A 1 95 ? -1.171 6.697 -4.247 1.00 69.94 95 GLY A CA 1
ATOM 737 C C . GLY A 1 95 ? -2.064 7.048 -3.065 1.00 69.94 95 GLY A C 1
ATOM 738 O O . GLY A 1 95 ? -1.673 7.754 -2.129 1.00 69.94 95 GLY A O 1
ATOM 739 N N . ARG A 1 96 ? -3.295 6.531 -3.117 1.00 83.00 96 ARG A N 1
ATOM 740 C CA . ARG A 1 96 ? -4.311 6.697 -2.074 1.00 83.00 96 ARG A CA 1
ATOM 741 C C . ARG A 1 96 ? -4.870 5.345 -1.662 1.00 83.00 96 ARG A C 1
ATOM 743 O O . ARG A 1 96 ? -5.795 4.827 -2.281 1.00 83.00 96 ARG A O 1
ATOM 750 N N . GLY A 1 97 ? -4.349 4.823 -0.560 1.00 87.62 97 GLY A N 1
ATOM 751 C CA . GLY A 1 97 ? -4.800 3.560 0.006 1.00 87.62 97 GLY A CA 1
ATOM 752 C C . GLY A 1 97 ? -6.001 3.715 0.936 1.00 87.62 97 GLY A C 1
ATOM 753 O O . GLY A 1 97 ? -6.285 4.788 1.472 1.00 87.62 97 GLY A O 1
ATOM 754 N N . LYS A 1 98 ? -6.695 2.606 1.181 1.00 93.12 98 LYS A N 1
ATOM 755 C CA . LYS A 1 98 ? -7.719 2.475 2.224 1.00 93.12 98 LYS A CA 1
ATOM 756 C C . LYS A 1 98 ? -7.123 1.753 3.422 1.00 93.12 98 LYS A C 1
ATOM 758 O O . LYS A 1 98 ? -6.667 0.621 3.283 1.00 93.12 98 LYS A O 1
ATOM 763 N N . VAL A 1 99 ? -7.195 2.364 4.600 1.00 94.62 99 VAL A N 1
ATOM 764 C CA . VAL A 1 99 ? -6.891 1.711 5.879 1.00 94.62 99 VAL A CA 1
ATOM 765 C C . VAL A 1 99 ? -8.195 1.340 6.570 1.00 94.62 99 VAL A C 1
ATOM 767 O O . VAL A 1 99 ? -9.119 2.149 6.658 1.00 94.62 99 VAL A O 1
ATOM 770 N N . TYR A 1 100 ? -8.259 0.112 7.073 1.00 95.25 100 TYR A N 1
ATOM 771 C CA . TYR A 1 100 ? -9.398 -0.424 7.806 1.00 95.25 100 TYR A CA 1
ATOM 772 C C . TYR A 1 100 ? -9.092 -0.458 9.295 1.00 95.25 100 TYR A C 1
ATOM 774 O O . TYR A 1 100 ? -8.018 -0.911 9.692 1.00 95.25 100 TYR A O 1
ATOM 782 N N . TYR A 1 101 ? -10.048 -0.028 10.110 1.00 94.75 101 TYR A N 1
ATOM 783 C CA . TYR A 1 101 ? -9.922 0.056 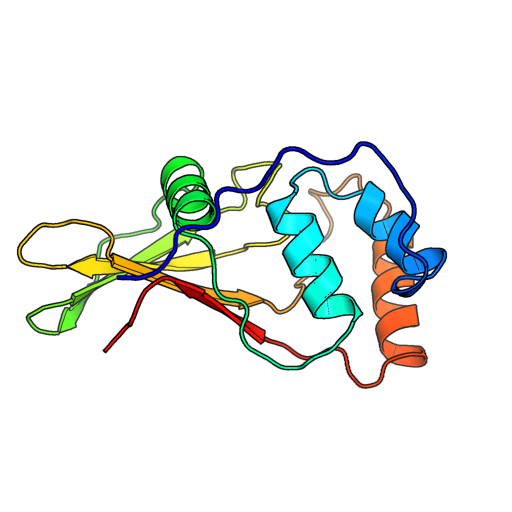11.558 1.00 94.75 101 TYR A CA 1
ATOM 784 C C . TYR A 1 101 ? -11.002 -0.770 12.242 1.00 94.75 101 TYR A C 1
ATOM 786 O O . TYR A 1 101 ? -12.176 -0.683 11.880 1.00 94.75 101 TYR A O 1
ATOM 794 N N . ASP A 1 102 ? -10.607 -1.529 13.259 1.00 94.38 102 ASP A N 1
ATOM 795 C CA . ASP A 1 102 ? -11.537 -2.197 14.161 1.00 94.38 102 ASP A CA 1
ATOM 796 C C . ASP A 1 102 ? -12.218 -1.147 15.053 1.00 94.38 102 ASP A C 1
ATOM 798 O O . ASP A 1 102 ? -11.556 -0.370 15.741 1.00 94.38 102 ASP A O 1
ATOM 802 N N . ASN A 1 103 ? -13.550 -1.102 15.041 1.00 93.06 103 ASN A N 1
ATOM 803 C CA . ASN A 1 103 ? -14.314 -0.075 15.755 1.00 93.06 103 ASN A CA 1
ATOM 804 C C . ASN A 1 103 ? -14.277 -0.236 17.282 1.00 93.06 103 ASN A C 1
ATOM 806 O O . ASN A 1 103 ? -14.566 0.726 17.989 1.00 93.06 103 ASN A O 1
ATOM 810 N N . LYS A 1 104 ? -13.953 -1.427 17.804 1.00 93.06 104 LYS A N 1
ATOM 811 C CA . LYS A 1 104 ? -13.893 -1.671 19.254 1.00 93.06 104 LYS A CA 1
ATOM 812 C C . LYS A 1 104 ? -12.579 -1.175 19.841 1.00 93.06 104 LYS A C 1
ATOM 814 O O . LYS A 1 104 ? -12.563 -0.600 20.921 1.00 93.06 104 LYS A O 1
ATOM 819 N N . THR A 1 105 ? -11.483 -1.427 19.137 1.00 93.56 105 THR A N 1
ATOM 820 C CA . THR A 1 105 ? -10.123 -1.121 19.596 1.00 93.56 105 THR A CA 1
ATOM 821 C C . THR A 1 105 ? -9.580 0.181 19.010 1.00 93.56 105 THR A C 1
ATOM 823 O O . THR A 1 105 ? -8.618 0.737 19.530 1.00 93.56 105 THR A O 1
ATOM 826 N N . GLY A 1 106 ? -10.158 0.658 17.905 1.00 91.44 106 GLY A N 1
ATOM 827 C CA . GLY A 1 106 ? -9.659 1.791 17.129 1.00 91.44 106 GLY A CA 1
ATOM 828 C C . GLY A 1 106 ? -8.386 1.495 16.329 1.00 91.44 106 GLY A C 1
ATOM 829 O O . GLY A 1 106 ? -7.888 2.406 15.658 1.00 91.44 106 GLY A O 1
ATOM 830 N N . GLN A 1 107 ? -7.868 0.262 16.390 1.00 93.56 107 GLN A N 1
ATOM 831 C CA . GLN A 1 107 ? -6.616 -0.155 15.759 1.00 93.56 107 GLN A CA 1
ATOM 832 C C . GLN A 1 107 ? -6.791 -0.399 14.263 1.00 93.56 107 GLN A C 1
ATOM 834 O O . GLN A 1 107 ? -7.829 -0.884 13.816 1.00 93.56 107 GLN A O 1
ATOM 839 N N . ALA A 1 108 ? -5.751 -0.088 13.491 1.00 93.50 108 ALA A N 1
ATOM 840 C CA . ALA A 1 108 ? -5.696 -0.420 12.076 1.00 93.50 108 ALA A CA 1
ATOM 841 C C . ALA A 1 108 ? -5.481 -1.935 11.907 1.00 93.50 108 ALA A C 1
ATOM 843 O O . ALA A 1 108 ? -4.516 -2.494 12.424 1.00 93.50 108 ALA A O 1
ATOM 844 N N . VAL A 1 109 ? -6.382 -2.595 11.182 1.00 94.06 109 VAL A N 1
ATOM 845 C CA . VAL A 1 109 ? -6.426 -4.060 11.011 1.00 94.06 109 VAL A CA 1
ATOM 846 C C . VAL A 1 109 ? -6.330 -4.505 9.554 1.00 94.06 109 VAL A C 1
ATOM 848 O O . VAL A 1 109 ? -6.231 -5.701 9.280 1.00 94.06 109 VAL A O 1
ATOM 851 N N . GLY A 1 110 ? -6.356 -3.567 8.608 1.00 93.44 110 GLY A N 1
ATOM 852 C CA . GLY A 1 110 ? -6.252 -3.894 7.196 1.00 93.44 110 GLY A CA 1
ATOM 853 C C . GLY A 1 110 ? -5.829 -2.723 6.328 1.00 93.44 110 GLY A C 1
ATOM 854 O O . GLY A 1 110 ? -5.963 -1.560 6.707 1.00 93.44 110 GLY A O 1
ATOM 855 N N . PHE A 1 111 ? -5.361 -3.061 5.133 1.00 92.75 111 PHE A N 1
ATOM 856 C CA . PHE A 1 111 ? -5.036 -2.115 4.074 1.00 92.75 111 PHE A CA 1
ATOM 857 C C . PHE A 1 111 ? -5.520 -2.663 2.738 1.00 92.75 111 PHE A C 1
ATOM 859 O O . PHE A 1 111 ? -5.413 -3.867 2.491 1.00 92.75 111 PHE A O 1
ATOM 866 N N . SER A 1 112 ? -6.019 -1.790 1.870 1.00 90.50 112 SER A N 1
ATOM 867 C CA . SER A 1 112 ? -6.198 -2.120 0.463 1.00 90.50 112 SER A CA 1
ATOM 868 C C . SER A 1 112 ? -5.879 -0.936 -0.432 1.00 90.50 112 SER A C 1
ATOM 870 O O . SER A 1 112 ? -6.383 0.159 -0.181 1.00 90.50 112 SER A O 1
ATOM 872 N N . ASP A 1 113 ? -5.173 -1.190 -1.521 1.00 85.94 113 ASP A N 1
ATOM 873 C CA . ASP A 1 113 ? -5.036 -0.251 -2.630 1.00 85.94 113 ASP A CA 1
ATOM 874 C C . ASP A 1 113 ? -5.110 -1.012 -3.959 1.00 85.94 113 ASP A C 1
ATOM 876 O O . ASP A 1 113 ? -4.898 -2.229 -3.995 1.00 85.94 113 ASP A O 1
ATOM 880 N N . VAL A 1 114 ? -5.454 -0.319 -5.038 1.00 79.94 114 VAL A N 1
ATOM 881 C CA . VAL A 1 114 ? -5.315 -0.850 -6.395 1.00 79.94 114 VAL A CA 1
ATOM 882 C C . VAL A 1 114 ? -4.041 -0.252 -6.958 1.00 79.94 114 VAL A C 1
ATOM 884 O O . VAL A 1 114 ? -3.970 0.952 -7.164 1.00 79.94 114 VAL A O 1
ATOM 887 N N . TYR A 1 115 ? -3.041 -1.096 -7.192 1.00 74.25 115 TYR A N 1
ATOM 888 C CA . TYR A 1 115 ? -1.829 -0.663 -7.863 1.00 74.25 115 TYR A CA 1
ATOM 889 C C . TYR A 1 115 ? -2.083 -0.659 -9.365 1.00 74.25 115 TYR A C 1
ATOM 891 O O . TYR A 1 115 ? -2.237 -1.715 -9.987 1.00 74.25 115 TYR A O 1
ATOM 899 N N . ASP A 1 116 ? -2.148 0.537 -9.930 1.00 62.22 116 ASP A N 1
ATOM 900 C CA . ASP A 1 116 ? -2.366 0.779 -11.352 1.00 62.22 116 ASP A CA 1
ATOM 901 C C . ASP A 1 116 ? -1.160 1.387 -12.066 1.00 62.22 116 ASP A C 1
ATOM 903 O O . ASP A 1 116 ? -1.217 1.623 -13.272 1.00 62.22 116 ASP A O 1
ATOM 907 N N . PHE A 1 117 ? -0.059 1.583 -11.335 1.00 61.66 117 PHE A N 1
ATOM 908 C CA . PHE A 1 117 ? 1.115 2.299 -11.817 1.00 61.66 117 PHE A CA 1
ATOM 909 C C . PHE A 1 117 ? 0.740 3.670 -12.410 1.00 61.66 117 PHE A C 1
ATOM 911 O O . PHE A 1 117 ? 1.334 4.068 -13.410 1.00 61.66 117 PHE A O 1
ATOM 918 N N . ASP A 1 118 ? -0.239 4.389 -11.834 1.00 51.81 118 ASP A N 1
ATOM 919 C CA . ASP A 1 118 ? -0.640 5.713 -12.326 1.00 51.81 118 ASP A CA 1
ATOM 920 C C . ASP A 1 118 ? 0.543 6.697 -12.235 1.00 51.81 118 ASP A C 1
ATOM 922 O O . ASP A 1 118 ? 0.993 7.060 -11.135 1.00 51.81 118 ASP A O 1
ATOM 926 N N . PRO A 1 119 ? 1.123 7.126 -13.373 1.00 45.72 119 PRO A N 1
ATOM 927 C CA . PRO A 1 119 ? 2.171 8.121 -13.353 1.00 45.72 119 PRO A CA 1
ATOM 928 C C . PRO A 1 119 ? 1.535 9.456 -12.962 1.00 45.72 119 PRO A C 1
ATOM 93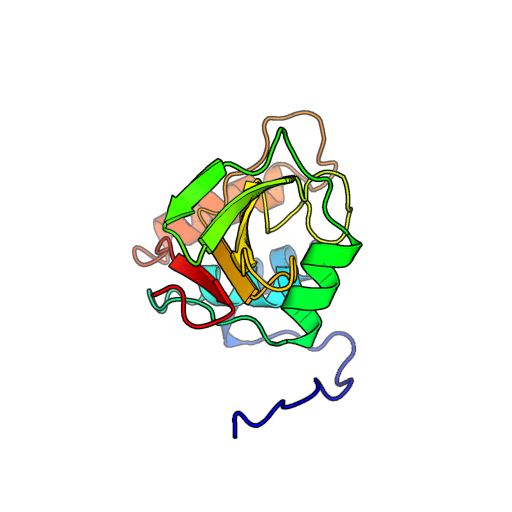0 O O . PRO A 1 119 ? 0.854 10.093 -13.762 1.00 45.72 119 PRO A O 1
ATOM 933 N N . GLN A 1 120 ? 1.798 9.893 -11.727 1.00 38.62 120 GLN A N 1
ATOM 934 C CA . GLN A 1 120 ? 1.462 11.236 -11.244 1.00 38.62 120 GLN A CA 1
ATOM 935 C C . GLN A 1 120 ? 1.638 12.297 -12.353 1.00 38.62 120 GLN A C 1
ATOM 937 O O . GLN A 1 120 ? 2.697 12.324 -12.997 1.00 38.62 120 GLN A O 1
ATOM 942 N N . PRO A 1 121 ? 0.656 13.197 -12.562 1.00 34.19 121 PRO A N 1
ATOM 943 C CA . PRO A 1 121 ? 0.719 14.194 -13.620 1.00 34.19 121 PRO A CA 1
ATOM 944 C C . PRO A 1 121 ? 1.985 15.057 -13.529 1.00 34.19 121 PRO A C 1
ATOM 946 O O . PRO A 1 121 ? 2.425 15.465 -12.451 1.00 34.19 121 PRO A O 1
ATOM 949 N N . LEU A 1 122 ? 2.557 15.305 -14.711 1.00 33.16 122 LEU A N 1
ATOM 950 C CA . LEU A 1 122 ? 3.740 16.119 -15.003 1.00 33.16 122 LEU A CA 1
ATOM 951 C C . LEU A 1 122 ? 3.883 17.321 -14.055 1.00 33.16 122 LEU A C 1
ATOM 953 O O . LEU A 1 122 ? 3.135 18.291 -14.146 1.00 33.16 122 LEU A O 1
ATOM 957 N N . GLY A 1 123 ? 4.879 17.267 -13.166 1.00 33.78 123 GLY A N 1
ATOM 958 C CA . GLY A 1 123 ? 5.234 18.403 -12.309 1.00 33.78 123 GLY A CA 1
ATOM 959 C C . GLY A 1 123 ? 5.967 18.061 -11.012 1.00 33.78 123 GLY A C 1
ATOM 960 O O . GLY A 1 123 ? 6.593 18.944 -10.434 1.00 33.78 123 GLY A O 1
ATOM 961 N N . ARG A 1 124 ? 5.931 16.802 -10.549 1.00 41.47 124 ARG A N 1
ATOM 962 C CA . ARG A 1 124 ? 6.581 16.395 -9.281 1.00 41.47 124 ARG A CA 1
ATOM 963 C C . ARG A 1 124 ? 7.668 15.330 -9.387 1.00 41.47 124 ARG A C 1
ATOM 965 O O . ARG A 1 124 ? 8.342 15.061 -8.400 1.00 41.47 124 ARG A O 1
ATOM 972 N N . ARG A 1 125 ? 7.905 14.771 -10.574 1.00 46.12 125 ARG A N 1
ATOM 973 C CA . ARG A 1 125 ? 8.979 13.799 -10.798 1.00 46.12 125 ARG A CA 1
ATOM 974 C C . ARG A 1 125 ? 10.068 14.396 -11.681 1.00 46.12 125 ARG A C 1
ATOM 976 O O . ARG A 1 125 ? 9.882 14.572 -12.877 1.00 46.12 125 ARG A O 1
ATOM 983 N N . SER A 1 126 ? 11.231 14.636 -11.087 1.00 38.31 126 SER A N 1
ATOM 984 C CA . SER A 1 126 ? 12.515 14.729 -11.793 1.00 38.31 126 SER A CA 1
ATOM 985 C C . SER A 1 126 ? 13.046 13.350 -12.225 1.00 38.31 126 SER A C 1
ATOM 987 O O . SER A 1 126 ? 14.161 13.247 -12.729 1.00 38.31 126 SER A O 1
ATOM 989 N N . LEU A 1 127 ? 12.257 12.283 -12.059 1.00 44.94 127 LEU A N 1
ATOM 990 C CA . LEU A 1 127 ? 12.511 10.985 -12.674 1.00 44.94 127 LEU A CA 1
ATOM 991 C C . LEU A 1 127 ? 12.152 11.094 -14.147 1.00 44.94 127 LEU A C 1
ATOM 993 O O . LEU A 1 127 ? 10.996 11.354 -14.479 1.00 44.94 127 LEU A O 1
ATOM 997 N N . SER A 1 128 ? 13.169 10.994 -15.003 1.00 47.00 128 SER A N 1
ATOM 998 C CA . SER A 1 128 ? 13.090 11.356 -16.413 1.00 47.00 128 SER A CA 1
ATOM 999 C C . SER A 1 128 ? 11.799 10.835 -17.045 1.00 47.00 128 SER A C 1
ATOM 1001 O O . SER A 1 128 ? 11.518 9.636 -17.031 1.00 47.00 128 SER A O 1
ATOM 1003 N N . ALA A 1 129 ? 11.012 11.741 -17.629 1.00 51.00 129 ALA A N 1
ATOM 1004 C CA . ALA A 1 129 ? 9.831 11.401 -18.427 1.00 51.00 129 ALA A CA 1
ATOM 1005 C C . ALA A 1 129 ? 10.138 10.293 -19.457 1.00 51.00 129 ALA A C 1
ATOM 1007 O O . ALA A 1 129 ? 9.271 9.523 -19.855 1.00 51.00 129 ALA A O 1
ATOM 1008 N N . GLU A 1 130 ? 11.408 10.166 -19.834 1.00 45.38 130 GLU A N 1
ATOM 1009 C CA . GLU A 1 130 ? 11.982 9.099 -20.633 1.00 45.38 130 GLU A CA 1
ATOM 1010 C C . GLU A 1 130 ? 11.913 7.700 -19.994 1.00 45.38 130 GLU A C 1
ATOM 1012 O O . GLU A 1 130 ? 11.574 6.756 -20.698 1.00 45.38 130 GLU A O 1
ATOM 1017 N N . ALA A 1 131 ? 12.208 7.521 -18.704 1.00 52.12 131 ALA A N 1
ATOM 1018 C CA . ALA A 1 131 ? 12.115 6.215 -18.051 1.00 52.12 131 ALA A CA 1
ATOM 1019 C C . ALA A 1 131 ? 10.662 5.751 -17.921 1.00 52.12 131 ALA A C 1
ATOM 1021 O O . ALA A 1 131 ? 10.377 4.587 -18.174 1.00 52.12 131 ALA A O 1
ATOM 1022 N N . GLN A 1 132 ? 9.737 6.674 -17.651 1.00 55.47 132 GLN A N 1
ATOM 1023 C CA . GLN A 1 132 ? 8.296 6.402 -17.652 1.00 55.47 132 GLN A CA 1
ATOM 1024 C C . GLN A 1 132 ? 7.785 6.075 -19.054 1.00 55.47 132 GLN A C 1
ATOM 1026 O O . 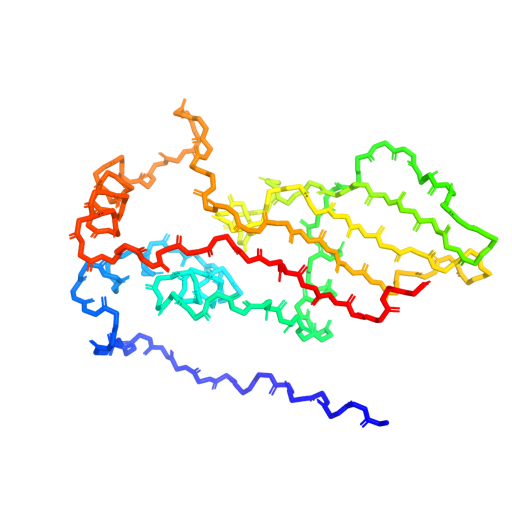GLN A 1 132 ? 7.124 5.063 -19.258 1.00 55.47 132 GLN A O 1
ATOM 1031 N N . THR A 1 133 ? 8.155 6.887 -20.045 1.00 53.19 133 THR A N 1
ATOM 1032 C CA . THR A 1 133 ? 7.784 6.657 -21.446 1.00 53.19 133 THR A CA 1
ATOM 1033 C C . THR A 1 133 ? 8.359 5.337 -21.950 1.00 53.19 133 THR A C 1
ATOM 1035 O O . THR A 1 133 ? 7.680 4.615 -22.672 1.00 53.19 133 THR A O 1
ATOM 1038 N N . ARG A 1 134 ? 9.589 4.980 -21.558 1.00 52.25 134 ARG A N 1
ATOM 1039 C CA . ARG A 1 134 ? 10.203 3.684 -21.876 1.00 52.25 134 ARG A CA 1
ATOM 1040 C C . ARG A 1 134 ? 9.523 2.544 -21.117 1.00 52.25 134 ARG A C 1
ATOM 1042 O O . ARG A 1 134 ? 9.239 1.544 -21.753 1.00 52.25 134 ARG A O 1
ATOM 1049 N N . ALA A 1 135 ? 9.201 2.690 -19.832 1.00 55.66 135 ALA A N 1
ATOM 1050 C CA . ALA A 1 135 ? 8.498 1.683 -19.033 1.00 55.66 135 ALA A CA 1
ATOM 1051 C C . ALA A 1 135 ? 7.123 1.366 -19.618 1.00 55.66 135 ALA A C 1
ATOM 1053 O O . ALA A 1 135 ? 6.839 0.218 -19.930 1.00 55.66 135 ALA A O 1
ATOM 1054 N N . VAL A 1 136 ? 6.302 2.394 -19.837 1.00 55.97 136 VAL A N 1
ATOM 1055 C CA . VAL A 1 136 ? 4.942 2.267 -20.366 1.00 55.97 136 VAL A CA 1
ATOM 1056 C C . VAL A 1 136 ? 4.966 1.751 -21.803 1.00 55.97 136 VAL A C 1
ATOM 1058 O O . VAL A 1 136 ? 4.233 0.816 -22.114 1.00 55.97 136 VAL A O 1
ATOM 1061 N N . ASN A 1 137 ? 5.839 2.277 -22.675 1.00 55.00 137 ASN A N 1
ATOM 1062 C CA . ASN A 1 137 ? 5.937 1.782 -24.053 1.00 55.00 137 ASN A CA 1
ATOM 1063 C C . ASN A 1 137 ? 6.507 0.364 -24.142 1.00 55.00 137 ASN A C 1
ATOM 1065 O O . ASN A 1 137 ? 6.122 -0.371 -25.046 1.00 55.00 137 ASN A O 1
ATOM 1069 N N . TYR A 1 138 ? 7.435 -0.022 -23.262 1.00 54.41 138 TYR A N 1
ATOM 1070 C CA . TYR A 1 138 ? 8.052 -1.350 -23.284 1.00 54.41 138 TYR A CA 1
ATOM 1071 C C . TYR A 1 138 ? 7.153 -2.390 -22.612 1.00 54.41 138 TYR A C 1
ATOM 1073 O O . TYR A 1 138 ? 6.946 -3.443 -23.200 1.00 54.41 138 TYR A O 1
ATOM 1081 N N . ALA A 1 139 ? 6.528 -2.069 -21.473 1.00 55.16 139 ALA A N 1
ATOM 1082 C CA . ALA A 1 139 ? 5.470 -2.876 -20.864 1.00 55.16 139 ALA A CA 1
ATOM 1083 C C . ALA A 1 139 ? 4.336 -3.110 -21.867 1.00 55.16 139 ALA A C 1
ATOM 1085 O O . ALA A 1 139 ? 4.056 -4.251 -22.204 1.00 55.16 139 ALA A O 1
ATOM 1086 N N . SER A 1 140 ? 3.801 -2.048 -22.478 1.00 51.19 140 SER A N 1
ATOM 1087 C CA . SER A 1 140 ? 2.701 -2.169 -23.447 1.00 51.19 140 SER A CA 1
ATOM 1088 C C . SER A 1 140 ? 3.072 -2.938 -24.726 1.00 51.19 140 SER A C 1
ATOM 1090 O O . SER A 1 140 ? 2.186 -3.501 -25.362 1.00 51.19 140 SER A O 1
ATOM 1092 N N . LYS A 1 141 ? 4.353 -2.960 -25.142 1.00 49.72 141 LYS A N 1
ATOM 1093 C CA . LYS A 1 141 ? 4.806 -3.639 -26.378 1.00 49.72 141 LYS A CA 1
ATOM 1094 C C . LYS A 1 141 ? 5.359 -5.053 -26.176 1.00 49.72 141 LYS A C 1
ATOM 1096 O O . LYS A 1 141 ? 5.208 -5.867 -27.079 1.00 49.72 141 LYS A O 1
ATOM 1101 N N . MET A 1 142 ? 6.030 -5.339 -25.060 1.00 44.34 142 MET A N 1
ATOM 1102 C CA . MET A 1 142 ? 6.648 -6.647 -24.772 1.00 44.34 142 MET A CA 1
ATOM 1103 C C . MET A 1 142 ? 5.776 -7.518 -23.869 1.00 44.34 142 MET A C 1
ATOM 1105 O O . MET A 1 142 ? 5.798 -8.740 -23.990 1.00 44.34 142 MET A O 1
ATOM 1109 N N . PHE A 1 143 ? 4.993 -6.899 -22.987 1.00 48.53 143 PHE A N 1
ATOM 1110 C CA . PHE A 1 143 ? 4.198 -7.579 -21.978 1.00 48.53 143 PHE A CA 1
ATOM 1111 C C . PHE A 1 143 ? 2.749 -7.108 -22.089 1.00 48.53 143 PHE A C 1
ATOM 1113 O O . PHE A 1 143 ? 2.296 -6.262 -21.325 1.00 48.53 143 PHE A O 1
ATOM 1120 N N . GLY A 1 144 ? 1.956 -7.736 -22.958 1.00 45.97 144 GLY A N 1
ATOM 1121 C CA . GLY A 1 144 ? 0.485 -7.641 -22.892 1.00 45.97 144 GLY A CA 1
ATOM 1122 C C . GLY A 1 144 ? -0.133 -8.126 -21.558 1.00 45.97 144 GLY A C 1
ATOM 1123 O O . GLY A 1 144 ? -1.335 -8.359 -21.504 1.00 45.97 144 GLY A O 1
ATOM 1124 N N . ASN A 1 145 ? 0.683 -8.281 -20.505 1.00 49.50 145 ASN A N 1
ATOM 1125 C CA . ASN A 1 145 ? 0.418 -8.877 -19.200 1.00 49.50 145 ASN A CA 1
ATOM 1126 C C . ASN A 1 145 ? 0.691 -7.907 -18.028 1.00 49.50 145 ASN A C 1
ATOM 1128 O O . ASN A 1 145 ? 0.764 -8.345 -16.880 1.00 49.50 145 ASN A O 1
ATOM 1132 N N . SER A 1 146 ? 0.877 -6.601 -18.265 1.00 51.34 146 SER A N 1
ATOM 1133 C CA . SER A 1 146 ? 0.856 -5.636 -17.158 1.00 51.34 146 SER A CA 1
ATOM 1134 C C . SER A 1 146 ? -0.557 -5.605 -16.577 1.00 51.34 146 SER A C 1
ATOM 1136 O O . SER A 1 146 ? -1.487 -5.072 -17.189 1.00 51.34 146 SER A O 1
ATOM 1138 N N . HIS A 1 147 ? -0.735 -6.237 -15.422 1.00 60.81 147 HIS A N 1
ATOM 1139 C CA . HIS A 1 147 ? -2.034 -6.404 -14.790 1.00 60.81 147 HIS A CA 1
ATOM 1140 C C . HIS A 1 147 ? -2.113 -5.554 -13.529 1.00 60.81 147 HIS A C 1
ATOM 1142 O O . HIS A 1 147 ? -1.268 -5.662 -12.641 1.00 60.81 147 HIS A O 1
ATOM 1148 N N . LEU A 1 148 ? -3.173 -4.748 -13.447 1.00 69.25 148 LEU A N 1
ATOM 1149 C CA . LEU A 1 148 ? -3.611 -4.132 -12.199 1.00 69.25 148 LEU A CA 1
ATOM 1150 C C . LEU A 1 148 ? -3.706 -5.223 -11.129 1.00 69.25 148 LEU A C 1
ATOM 1152 O O . LEU A 1 148 ? -4.326 -6.265 -11.363 1.00 6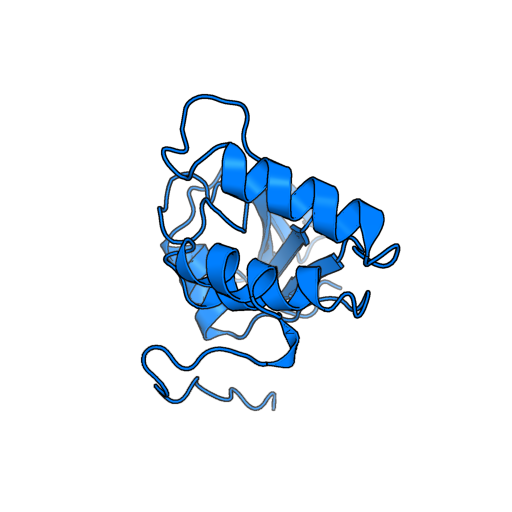9.25 148 LEU A O 1
ATOM 1156 N N . PHE A 1 149 ? -3.138 -4.984 -9.955 1.00 74.50 149 PHE A N 1
ATOM 1157 C CA . PHE A 1 149 ? -3.270 -5.897 -8.823 1.00 74.50 149 PHE A CA 1
ATOM 1158 C C . PHE A 1 149 ? -3.688 -5.137 -7.574 1.00 74.50 149 PHE A C 1
ATOM 1160 O O . PHE A 1 149 ? -3.522 -3.921 -7.473 1.00 74.50 149 PHE A O 1
ATOM 1167 N N . ARG A 1 150 ? -4.263 -5.847 -6.601 1.00 82.94 150 ARG A N 1
ATOM 1168 C CA . ARG A 1 150 ? -4.596 -5.230 -5.317 1.00 82.94 150 ARG A CA 1
ATOM 1169 C C . ARG A 1 150 ? -3.457 -5.448 -4.343 1.00 82.94 150 ARG A C 1
ATOM 1171 O O . ARG A 1 150 ? -3.019 -6.578 -4.139 1.00 82.94 150 ARG A O 1
ATOM 1178 N N . ILE A 1 151 ? -3.038 -4.375 -3.694 1.00 86.81 151 ILE A N 1
ATOM 1179 C CA . ILE A 1 151 ? -2.204 -4.437 -2.500 1.00 86.81 151 ILE A CA 1
ATOM 1180 C C . ILE A 1 151 ? -3.138 -4.711 -1.330 1.00 86.81 151 ILE A C 1
ATOM 1182 O O . ILE A 1 151 ? -4.164 -4.042 -1.197 1.00 86.81 151 ILE A O 1
ATOM 1186 N N . ARG A 1 152 ? -2.825 -5.695 -0.486 1.00 90.56 152 ARG A N 1
ATOM 1187 C CA . ARG A 1 152 ? -3.675 -6.077 0.646 1.00 90.56 152 ARG A CA 1
ATOM 1188 C C . ARG A 1 152 ? -2.874 -6.321 1.915 1.00 90.56 152 ARG A C 1
ATOM 1190 O O . ARG A 1 152 ? -1.822 -6.946 1.883 1.00 90.56 152 ARG A O 1
ATOM 1197 N N . TYR A 1 153 ? -3.435 -5.919 3.048 1.00 91.12 153 TYR A N 1
ATOM 1198 C CA . TYR A 1 153 ? -3.021 -6.371 4.375 1.00 91.12 153 TYR A CA 1
ATOM 1199 C C . TYR A 1 153 ? -4.242 -6.775 5.198 1.00 91.12 153 TYR A C 1
ATOM 1201 O O . TYR A 1 153 ? -5.287 -6.126 5.119 1.00 91.12 153 TYR A O 1
ATOM 1209 N N . GLY A 1 154 ? -4.084 -7.810 6.025 1.00 86.69 154 GLY A N 1
ATOM 1210 C CA . GLY A 1 154 ? -5.141 -8.302 6.902 1.00 86.69 154 GLY A CA 1
ATOM 1211 C C . GLY A 1 154 ? -6.286 -8.993 6.154 1.00 86.69 154 GLY A C 1
ATOM 1212 O O . GLY A 1 154 ? -6.362 -9.024 4.924 1.00 86.69 154 GLY A O 1
ATOM 1213 N N . ARG A 1 155 ? -7.199 -9.599 6.917 1.00 65.06 155 ARG A N 1
ATOM 1214 C CA . ARG A 1 155 ? -8.390 -10.265 6.377 1.00 65.06 155 ARG A CA 1
ATOM 1215 C C . ARG A 1 155 ? -9.571 -9.310 6.514 1.00 65.06 155 ARG A C 1
ATOM 1217 O O . ARG A 1 155 ? -10.257 -9.320 7.527 1.00 65.06 155 ARG A O 1
ATOM 1224 N N . ILE A 1 156 ? -9.774 -8.471 5.503 1.00 61.19 156 ILE A N 1
ATOM 1225 C CA . ILE A 1 156 ? -10.927 -7.567 5.426 1.00 61.19 156 ILE A CA 1
ATOM 1226 C C . ILE A 1 156 ? -12.154 -8.450 5.137 1.00 61.19 156 ILE A C 1
ATOM 1228 O O . ILE A 1 156 ? -12.309 -8.939 4.017 1.00 61.19 156 ILE A O 1
ATOM 1232 N N . ARG A 1 157 ? -12.938 -8.764 6.171 1.00 48.12 157 ARG A N 1
ATOM 1233 C CA . ARG A 1 157 ? -14.188 -9.534 6.102 1.00 48.12 157 ARG A CA 1
ATOM 1234 C C . ARG A 1 157 ? -15.345 -8.677 6.576 1.00 48.12 157 ARG A C 1
ATOM 1236 O O . ARG A 1 157 ? -15.145 -7.957 7.579 1.00 48.12 157 ARG A O 1
#

Secondary structure (DSSP, 8-state):
-----------S----GGGHHHHHHHHTT---HHHHHHHHHHHHT--P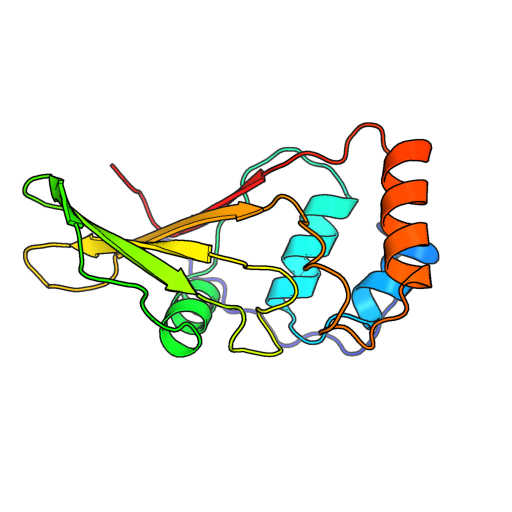PEEPPHHHHHHHHHH-EEEEEEEE-SSSEEEEEEE-TTSTTTTTT-SEEEEEEETTT--EEEEEEEE------TTS--S-HHHHHHHHHHHHHH-TT---EEEEES---

Sequence (157 aa):
MFDAGGRSAADGGSSRDDLGYVGNKIRDQVNGELEKDLFEHYWLGSGKDYYLSNSDFQYILNNSVPEGSRTKISDSLSVQLVNCYSNKNLDQSIGRGKVYYDNKTGQAVGFSDVYDFDPQPLGRRSLSAEAQTRAVNYASKMFGNSHLFRIRYGRIR